Protein AF-A0A412SV57-F1 (afdb_monomer_lite)

Radius of gyration: 18.72 Å; chains: 1; bounding box: 48×27×46 Å

Structure (mmCIF, N/CA/C/O backbone):
data_AF-A0A412SV57-F1
#
_entry.id   AF-A0A412SV57-F1
#
loop_
_atom_site.group_PDB
_atom_site.id
_atom_site.type_symbol
_atom_site.label_atom_id
_atom_site.label_alt_id
_atom_site.label_comp_id
_atom_site.label_asym_id
_atom_site.label_entity_id
_atom_site.label_seq_id
_atom_site.pdbx_PDB_ins_code
_atom_site.Cartn_x
_atom_site.Cartn_y
_atom_site.Cartn_z
_atom_site.occupancy
_atom_site.B_iso_or_equiv
_atom_site.auth_seq_id
_atom_site.auth_comp_id
_atom_site.auth_asym_id
_atom_site.auth_atom_id
_atom_site.pdbx_PDB_model_num
ATOM 1 N N . MET A 1 1 ? 0.859 -13.757 6.493 1.00 65.31 1 MET A N 1
ATOM 2 C CA . MET A 1 1 ? 1.162 -13.262 7.867 1.00 65.31 1 MET A CA 1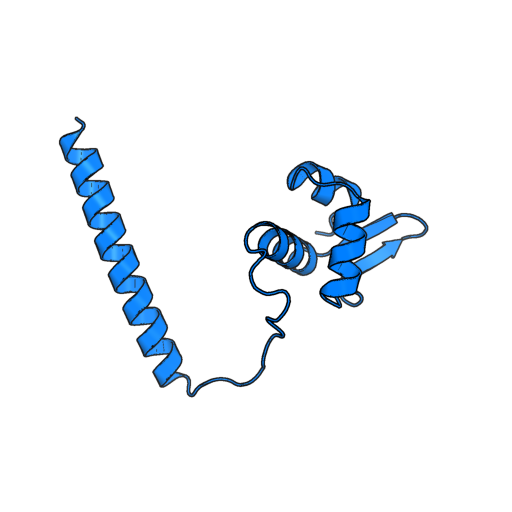
ATOM 3 C C . MET A 1 1 ? 0.724 -11.803 7.896 1.00 65.31 1 MET A C 1
ATOM 5 O O . MET A 1 1 ? 0.822 -11.170 6.862 1.00 65.31 1 MET A O 1
ATOM 9 N N . GLY A 1 2 ? 0.178 -11.264 8.989 1.00 78.44 2 GLY A N 1
ATOM 10 C CA . GLY A 1 2 ? -0.314 -9.876 8.975 1.00 78.44 2 GLY A CA 1
ATOM 11 C C . GLY A 1 2 ? 0.813 -8.848 9.134 1.00 78.44 2 GLY A C 1
ATOM 12 O O . GLY A 1 2 ? 1.592 -8.972 10.075 1.00 78.44 2 GLY A O 1
ATOM 13 N N . ILE A 1 3 ? 0.878 -7.836 8.263 1.00 83.69 3 ILE A N 1
ATOM 14 C CA . ILE A 1 3 ? 1.852 -6.729 8.302 1.00 83.69 3 ILE A CA 1
ATOM 15 C C . ILE A 1 3 ? 1.202 -5.454 8.850 1.00 83.69 3 ILE A C 1
ATOM 17 O O . ILE A 1 3 ? 0.051 -5.150 8.553 1.00 83.69 3 ILE A O 1
ATOM 21 N N . THR A 1 4 ? 1.895 -4.660 9.665 1.00 85.56 4 THR A N 1
ATOM 22 C CA . THR A 1 4 ? 1.302 -3.420 10.196 1.00 85.56 4 THR A CA 1
ATOM 23 C C . THR A 1 4 ? 1.334 -2.272 9.183 1.00 85.56 4 THR A C 1
ATOM 25 O O . THR A 1 4 ? 2.243 -2.168 8.358 1.00 85.56 4 THR A O 1
ATOM 28 N N . LYS A 1 5 ? 0.422 -1.293 9.327 1.00 82.44 5 LYS A N 1
ATOM 29 C CA . LYS A 1 5 ? 0.475 -0.012 8.578 1.00 82.44 5 LYS A CA 1
ATOM 30 C C . LYS A 1 5 ? 1.839 0.680 8.624 1.00 82.44 5 LYS A C 1
ATOM 32 O O . LYS A 1 5 ? 2.147 1.471 7.739 1.00 82.44 5 LYS A O 1
ATOM 37 N N . ARG A 1 6 ? 2.610 0.478 9.700 1.00 82.50 6 ARG A N 1
ATOM 38 C CA . ARG A 1 6 ? 3.942 1.074 9.846 1.00 82.50 6 ARG A CA 1
ATOM 39 C C . ARG A 1 6 ? 4.967 0.344 8.994 1.00 82.50 6 ARG A C 1
ATOM 41 O O . ARG A 1 6 ? 5.753 1.008 8.340 1.00 82.50 6 ARG A O 1
ATOM 48 N N . GLU A 1 7 ? 4.964 -0.979 9.046 1.00 85.44 7 GLU A N 1
ATOM 49 C CA . GLU A 1 7 ? 5.928 -1.807 8.323 1.00 85.44 7 GLU A CA 1
ATOM 50 C C . GLU A 1 7 ? 5.741 -1.653 6.824 1.00 85.44 7 GLU A C 1
ATOM 52 O O . GLU A 1 7 ? 6.695 -1.302 6.145 1.00 85.44 7 GLU A O 1
ATOM 57 N N . ILE A 1 8 ? 4.502 -1.737 6.337 1.00 84.62 8 ILE A N 1
ATOM 58 C CA . ILE A 1 8 ? 4.230 -1.522 4.916 1.00 84.62 8 ILE A CA 1
ATOM 59 C C . ILE A 1 8 ? 4.571 -0.095 4.462 1.00 84.62 8 ILE A C 1
ATOM 61 O O . ILE A 1 8 ? 5.050 0.119 3.355 1.00 84.62 8 ILE A O 1
ATOM 65 N N . ALA A 1 9 ? 4.362 0.902 5.326 1.00 84.56 9 ALA A N 1
ATOM 66 C CA . ALA A 1 9 ? 4.764 2.276 5.046 1.00 84.56 9 ALA A CA 1
ATOM 67 C C . ALA A 1 9 ? 6.290 2.386 4.906 1.00 84.56 9 ALA A C 1
ATOM 69 O O . ALA A 1 9 ? 6.771 3.029 3.979 1.00 84.56 9 ALA A O 1
ATOM 70 N N . SER A 1 10 ? 7.044 1.739 5.797 1.00 84.94 10 SER A N 1
ATOM 71 C CA . SER A 1 10 ? 8.506 1.691 5.734 1.00 84.94 10 SER A CA 1
ATOM 72 C C . SER A 1 10 ? 9.022 0.902 4.530 1.00 84.94 10 SER A C 1
ATOM 74 O O . SER A 1 10 ? 9.982 1.338 3.907 1.00 84.94 10 SER A O 1
ATOM 76 N N . GLU A 1 11 ? 8.379 -0.209 4.182 1.00 85.31 11 GLU A N 1
ATOM 77 C CA . GLU A 1 11 ? 8.750 -1.065 3.052 1.00 85.31 11 GLU A CA 1
ATOM 78 C C . GLU A 1 11 ? 8.490 -0.384 1.704 1.00 85.31 11 GLU A C 1
ATOM 80 O O . GLU A 1 11 ? 9.336 -0.404 0.816 1.00 85.31 11 GLU A O 1
ATOM 85 N N . LEU A 1 12 ? 7.352 0.301 1.578 1.00 82.94 12 LEU A N 1
ATOM 86 C CA . LEU A 1 12 ? 6.988 1.049 0.374 1.00 82.94 12 LEU A CA 1
ATOM 87 C C . LEU A 1 12 ? 7.579 2.468 0.344 1.00 82.94 12 LEU A C 1
ATOM 89 O O . LEU A 1 12 ? 7.370 3.196 -0.625 1.00 82.94 12 LEU A O 1
ATOM 93 N N . GLY A 1 13 ? 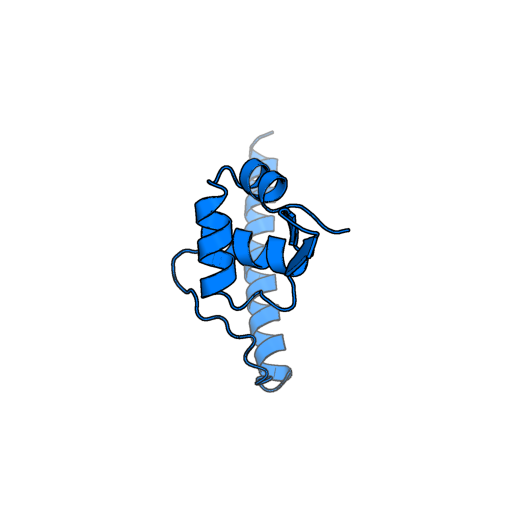8.279 2.895 1.400 1.00 84.56 13 GLY A N 1
ATOM 94 C CA . GLY A 1 13 ? 8.865 4.235 1.500 1.00 84.56 13 GLY A CA 1
ATOM 95 C C . GLY A 1 13 ? 7.837 5.375 1.553 1.00 84.56 13 GLY A C 1
ATOM 96 O O . GLY A 1 13 ? 8.148 6.508 1.188 1.00 84.56 13 GLY A O 1
ATOM 97 N N . VAL A 1 14 ? 6.606 5.104 1.996 1.00 85.88 14 VAL A N 1
ATOM 98 C CA . VAL A 1 14 ? 5.518 6.092 2.070 1.00 85.88 14 VAL A CA 1
ATOM 99 C C . VAL A 1 14 ? 5.131 6.424 3.506 1.00 85.88 14 VAL A C 1
ATOM 101 O O . VAL A 1 14 ? 5.480 5.742 4.463 1.00 85.88 14 VAL A O 1
ATOM 104 N N . SER A 1 15 ? 4.354 7.492 3.692 1.00 86.19 15 SER A N 1
ATOM 105 C CA . SER A 1 15 ? 3.858 7.847 5.022 1.00 86.19 15 SER A CA 1
ATOM 106 C C . SER A 1 15 ? 2.743 6.898 5.490 1.00 86.19 15 SER A C 1
ATOM 108 O O . SER A 1 15 ? 1.894 6.471 4.703 1.00 86.19 15 SER A O 1
ATOM 110 N N . LYS A 1 16 ? 2.641 6.663 6.807 1.00 85.81 16 LYS A N 1
ATOM 111 C CA . LYS A 1 16 ? 1.488 5.959 7.416 1.00 85.81 16 LYS A CA 1
ATOM 112 C C . LYS A 1 16 ? 0.136 6.550 7.000 1.00 85.81 16 LYS A C 1
ATOM 114 O O . LYS A 1 16 ? -0.854 5.831 6.880 1.00 85.81 16 LYS A O 1
ATOM 119 N N . ARG A 1 17 ? 0.086 7.872 6.805 1.00 86.31 17 ARG A N 1
ATOM 120 C CA . ARG A 1 17 ? -1.120 8.598 6.391 1.00 86.31 17 ARG A CA 1
ATOM 121 C C . ARG A 1 17 ? -1.496 8.269 4.944 1.00 86.31 17 ARG A C 1
ATOM 123 O O . ARG A 1 17 ? -2.681 8.150 4.650 1.00 86.31 17 ARG A O 1
ATOM 130 N N . THR A 1 18 ? -0.503 8.058 4.080 1.00 85.94 18 THR A N 1
ATOM 131 C CA . THR A 1 18 ? -0.688 7.589 2.701 1.00 85.94 18 THR A CA 1
ATOM 132 C C . THR A 1 18 ? -1.338 6.208 2.695 1.00 85.94 18 THR A C 1
ATOM 134 O O . THR A 1 18 ? -2.393 6.047 2.091 1.00 85.94 18 THR A O 1
ATOM 137 N N . ILE A 1 19 ? -0.799 5.251 3.458 1.00 85.50 19 ILE A N 1
ATOM 138 C CA . ILE A 1 19 ? -1.377 3.901 3.597 1.00 85.50 19 ILE A CA 1
ATOM 139 C C . ILE A 1 19 ? -2.831 3.969 4.089 1.00 85.50 19 ILE A C 1
ATOM 141 O O . ILE A 1 19 ? -3.715 3.341 3.515 1.00 85.50 19 ILE A O 1
ATOM 145 N N . ALA A 1 20 ? -3.114 4.785 5.112 1.00 86.06 20 ALA A N 1
ATOM 146 C CA . ALA A 1 20 ? -4.474 4.958 5.627 1.00 86.06 20 ALA A CA 1
ATOM 147 C C . ALA A 1 20 ? -5.447 5.541 4.585 1.00 86.06 20 ALA A C 1
ATOM 149 O O . ALA A 1 20 ? -6.602 5.125 4.523 1.00 86.06 20 ALA A O 1
ATOM 150 N N . ASN A 1 21 ? -4.984 6.479 3.753 1.00 87.88 21 ASN A N 1
ATOM 151 C CA . ASN A 1 21 ? -5.779 7.045 2.667 1.00 87.88 21 ASN A CA 1
ATOM 152 C C . ASN A 1 21 ? -6.090 5.995 1.589 1.00 87.88 21 ASN A C 1
ATOM 154 O O . ASN A 1 21 ? -7.234 5.898 1.152 1.00 87.88 21 ASN A O 1
ATOM 158 N N . TYR A 1 22 ? -5.099 5.184 1.208 1.00 85.44 22 TYR A N 1
ATOM 159 C CA . TYR A 1 22 ? -5.277 4.123 0.216 1.00 85.44 22 TYR A CA 1
ATOM 160 C C . TYR A 1 22 ? -6.161 2.982 0.715 1.00 85.44 22 TYR A C 1
ATOM 162 O O . TYR A 1 22 ? -6.983 2.500 -0.051 1.00 85.44 22 TYR A O 1
ATOM 170 N N . ILE A 1 23 ? -6.099 2.620 1.999 1.00 83.81 23 ILE A N 1
ATOM 171 C CA . ILE A 1 23 ? -7.037 1.651 2.595 1.00 83.81 23 ILE A CA 1
ATOM 172 C C . ILE A 1 23 ? -8.487 2.112 2.433 1.00 83.81 23 ILE A C 1
ATOM 174 O O . ILE A 1 23 ? -9.344 1.317 2.049 1.00 83.81 23 ILE A O 1
ATOM 178 N N . GLY A 1 24 ? -8.756 3.396 2.693 1.00 83.69 24 GLY A N 1
ATOM 179 C CA . GLY A 1 24 ? -10.083 3.979 2.495 1.00 83.69 24 GLY A CA 1
ATOM 180 C C . GLY A 1 24 ? -10.492 4.041 1.021 1.00 83.69 24 GLY A C 1
ATOM 181 O O . GLY A 1 24 ? -11.624 3.708 0.693 1.00 83.69 24 GLY A O 1
ATOM 182 N N . LYS A 1 25 ? -9.570 4.421 0.127 1.00 84.25 25 LYS A N 1
ATOM 183 C CA . LYS A 1 25 ? -9.829 4.513 -1.322 1.00 84.25 25 LYS A CA 1
ATOM 184 C C . LYS A 1 25 ? -10.070 3.158 -1.986 1.00 84.25 25 LYS A C 1
ATOM 186 O O . LYS A 1 25 ? -10.907 3.068 -2.873 1.00 84.25 25 LYS A O 1
ATOM 191 N N . LEU A 1 26 ? -9.333 2.131 -1.575 1.00 81.38 26 LEU A N 1
ATOM 192 C CA . LEU A 1 26 ? -9.373 0.792 -2.166 1.00 81.38 26 LEU A CA 1
ATOM 193 C C . LEU A 1 26 ? -10.414 -0.123 -1.500 1.00 81.38 26 LEU A C 1
ATOM 195 O O . LEU A 1 26 ? -10.558 -1.271 -1.903 1.00 81.38 26 LEU A O 1
ATOM 199 N N . GLY A 1 27 ? -11.131 0.354 -0.475 1.00 83.00 27 GLY A N 1
ATOM 200 C CA . GLY A 1 27 ? -12.143 -0.448 0.218 1.00 83.00 27 GLY A CA 1
ATOM 201 C C . GLY A 1 27 ? -11.565 -1.662 0.951 1.00 83.00 27 GLY A C 1
ATOM 202 O O . GLY A 1 27 ? -12.260 -2.652 1.152 1.00 83.00 27 GLY A O 1
ATOM 203 N N . LEU A 1 28 ? -10.305 -1.593 1.392 1.00 82.44 28 LEU A N 1
ATOM 204 C CA . LEU A 1 28 ? -9.581 -2.712 2.012 1.00 82.44 28 LEU A CA 1
ATOM 205 C C . LEU A 1 28 ? -10.008 -2.990 3.464 1.00 82.44 28 LEU A C 1
ATOM 207 O O . LEU A 1 28 ? -9.286 -3.644 4.206 1.00 82.44 28 LEU A O 1
ATOM 211 N N . GLY A 1 29 ? -11.177 -2.511 3.899 1.00 79.81 29 GLY A N 1
ATOM 212 C CA . GLY A 1 29 ? -11.656 -2.664 5.277 1.00 79.81 29 GLY A CA 1
ATOM 213 C C . GLY A 1 29 ? -11.762 -4.124 5.728 1.00 79.81 29 GLY A C 1
ATOM 214 O O . GLY A 1 29 ? -11.455 -4.428 6.874 1.00 79.81 29 GLY A O 1
ATOM 215 N N . ASN A 1 30 ? -12.107 -5.035 4.815 1.00 83.56 30 ASN A N 1
ATOM 216 C CA . ASN A 1 30 ? -12.210 -6.473 5.093 1.00 83.56 30 ASN A CA 1
ATOM 217 C C . ASN A 1 30 ? -10.846 -7.179 5.180 1.00 83.56 30 ASN A C 1
ATOM 219 O O . ASN A 1 30 ? -10.766 -8.300 5.671 1.00 83.56 30 ASN A O 1
ATOM 223 N N . HIS A 1 31 ? -9.793 -6.510 4.718 1.00 82.81 31 HIS A N 1
ATOM 224 C CA . HIS A 1 31 ? -8.410 -6.983 4.676 1.00 82.81 31 HIS A CA 1
ATOM 225 C C . HIS A 1 31 ? -7.529 -6.279 5.723 1.00 82.81 31 HIS A C 1
ATOM 227 O O . HIS A 1 31 ? -6.307 -6.425 5.750 1.00 82.81 31 HIS A O 1
ATOM 233 N N . VAL A 1 32 ? -8.161 -5.482 6.593 1.00 82.12 32 VAL A N 1
ATOM 234 C CA . VAL A 1 32 ? -7.519 -4.723 7.660 1.00 82.12 32 VAL A CA 1
ATOM 235 C C . VAL A 1 32 ? -8.128 -5.138 8.991 1.00 82.12 32 VAL A C 1
ATOM 237 O O . VAL A 1 32 ? -9.266 -4.804 9.310 1.00 82.12 32 VAL A O 1
ATOM 240 N N . SER A 1 33 ? -7.344 -5.832 9.806 1.00 82.25 33 SER A N 1
ATOM 241 C CA . SER A 1 33 ? -7.706 -6.138 11.183 1.00 82.25 33 SER A CA 1
ATOM 242 C C . SER A 1 33 ? -7.237 -5.021 12.109 1.00 82.25 33 SER A C 1
ATOM 244 O O . SER A 1 33 ? -6.056 -4.670 12.141 1.00 82.25 33 SER A O 1
ATOM 246 N N . ARG A 1 34 ? -8.156 -4.443 12.883 1.00 82.25 34 ARG A N 1
ATOM 247 C CA . ARG A 1 34 ? -7.816 -3.431 13.884 1.00 82.25 34 ARG A CA 1
ATOM 248 C C . ARG A 1 34 ? -7.517 -4.110 15.217 1.00 82.25 34 ARG A C 1
ATOM 250 O O . ARG A 1 34 ? -8.425 -4.569 15.902 1.00 82.25 34 ARG A O 1
ATOM 257 N N . ASN A 1 35 ? -6.249 -4.105 15.610 1.00 79.44 35 ASN A N 1
ATOM 258 C CA . ASN A 1 35 ? -5.799 -4.509 16.935 1.00 79.44 35 ASN A CA 1
ATOM 259 C C . ASN A 1 35 ? -5.518 -3.261 17.790 1.00 79.44 35 ASN A C 1
ATOM 261 O O . ASN A 1 35 ? -4.402 -2.729 17.817 1.00 79.44 35 ASN A O 1
ATOM 265 N N . GLY A 1 36 ? -6.565 -2.741 18.439 1.00 81.69 36 GLY A N 1
ATOM 266 C CA . GLY A 1 36 ? -6.499 -1.497 19.211 1.00 81.69 36 GLY A CA 1
ATOM 267 C C . GLY A 1 36 ? -6.116 -0.299 18.334 1.00 81.69 36 GLY A C 1
ATOM 268 O O . GLY A 1 36 ? -6.854 0.068 17.421 1.00 81.69 36 GLY A O 1
ATOM 269 N N . ASN A 1 37 ? -4.943 0.289 18.591 1.00 77.50 37 ASN A N 1
ATOM 270 C CA . ASN A 1 37 ? -4.404 1.425 17.828 1.00 77.50 37 ASN A CA 1
ATOM 271 C C . ASN A 1 37 ? -3.595 1.007 16.589 1.00 77.50 37 ASN A C 1
ATOM 273 O O . ASN A 1 37 ? -3.105 1.869 15.856 1.00 77.50 37 ASN A O 1
ATOM 277 N N . THR A 1 38 ? -3.407 -0.295 16.375 1.00 74.50 38 THR A N 1
ATOM 278 C CA . THR A 1 38 ? -2.612 -0.820 15.267 1.00 74.50 38 THR A CA 1
ATOM 279 C C . THR A 1 38 ? -3.524 -1.501 14.267 1.00 74.50 38 THR A C 1
ATOM 281 O O . THR A 1 38 ? -4.275 -2.406 14.612 1.00 74.50 38 THR A O 1
ATOM 284 N N . ASP A 1 39 ? -3.438 -1.087 13.011 1.00 83.56 39 ASP A N 1
ATOM 285 C CA . ASP A 1 39 ? -4.101 -1.781 11.919 1.00 83.56 39 ASP A CA 1
ATOM 286 C C . ASP A 1 39 ? -3.111 -2.758 11.267 1.00 83.56 39 ASP A C 1
ATOM 288 O O . ASP A 1 39 ? -2.006 -2.370 10.861 1.00 83.56 39 ASP A O 1
ATOM 292 N N . ILE A 1 40 ? -3.524 -4.018 11.203 1.00 85.38 40 ILE A N 1
ATOM 293 C CA . ILE A 1 40 ? -2.822 -5.147 10.603 1.00 85.38 40 ILE A CA 1
ATOM 294 C C . ILE A 1 40 ? -3.456 -5.392 9.235 1.00 85.38 40 ILE A C 1
ATOM 296 O O . ILE A 1 40 ? -4.661 -5.603 9.140 1.00 85.38 40 ILE A O 1
ATOM 300 N N . LEU A 1 41 ? -2.652 -5.334 8.188 1.00 87.88 41 LEU A N 1
ATOM 301 C CA . LEU A 1 41 ? -3.017 -5.610 6.810 1.00 87.88 41 LEU A CA 1
ATOM 302 C C . LEU A 1 41 ? -2.638 -7.053 6.483 1.00 87.88 41 LEU A C 1
ATOM 304 O O . LEU A 1 41 ? -1.614 -7.548 6.955 1.00 87.88 41 LEU A O 1
ATOM 308 N N . ASP A 1 42 ? -3.445 -7.723 5.673 1.00 88.25 42 ASP A N 1
ATOM 309 C CA . ASP A 1 42 ? -3.040 -8.979 5.052 1.00 88.25 42 ASP A CA 1
ATOM 310 C C . ASP A 1 42 ? -2.170 -8.746 3.800 1.00 88.25 42 ASP A C 1
ATOM 312 O O . ASP A 1 42 ? -1.985 -7.619 3.327 1.00 88.25 42 ASP A O 1
ATOM 316 N N . ASP A 1 43 ? -1.625 -9.838 3.266 1.00 85.88 43 ASP A N 1
ATOM 317 C CA . ASP A 1 43 ? -0.755 -9.827 2.087 1.00 85.88 43 ASP A CA 1
ATOM 318 C C . ASP A 1 43 ? -1.469 -9.240 0.844 1.00 85.88 43 ASP A C 1
ATOM 320 O O . ASP A 1 43 ? -0.840 -8.596 0.002 1.00 85.88 43 ASP A O 1
ATOM 324 N N . PHE A 1 44 ? -2.798 -9.385 0.750 1.00 83.75 44 PHE A N 1
ATOM 325 C CA . PHE A 1 44 ? -3.598 -8.816 -0.339 1.00 83.75 44 PHE A CA 1
ATOM 326 C C . PHE A 1 44 ? -3.714 -7.292 -0.237 1.00 83.75 44 PHE A C 1
ATOM 328 O O . PHE A 1 44 ? -3.446 -6.588 -1.211 1.00 83.75 44 PHE A O 1
ATOM 335 N N . ALA A 1 45 ? -4.072 -6.761 0.936 1.00 84.75 45 ALA A N 1
ATOM 336 C CA . ALA A 1 45 ? -4.099 -5.322 1.170 1.00 84.75 45 ALA A CA 1
ATOM 337 C C . ALA A 1 45 ? -2.717 -4.710 0.957 1.00 84.75 45 ALA A C 1
ATOM 339 O O . ALA A 1 45 ? -2.614 -3.604 0.423 1.00 84.75 45 ALA A O 1
ATOM 340 N N . ALA A 1 46 ? -1.662 -5.434 1.332 1.00 85.12 46 ALA A N 1
ATOM 341 C CA . ALA A 1 46 ? -0.310 -4.973 1.105 1.00 85.12 46 ALA A CA 1
ATOM 342 C C . ALA A 1 46 ? 0.014 -4.829 -0.388 1.00 85.12 46 ALA A C 1
ATOM 344 O O . ALA A 1 46 ? 0.435 -3.756 -0.831 1.00 85.12 46 ALA A O 1
ATOM 345 N N . ALA A 1 47 ? -0.274 -5.869 -1.172 1.00 84.19 47 ALA A N 1
ATOM 346 C CA . ALA A 1 47 ? -0.077 -5.864 -2.616 1.00 84.19 47 ALA A CA 1
ATOM 347 C C . ALA A 1 47 ? -0.938 -4.807 -3.327 1.00 84.19 47 ALA A C 1
ATOM 349 O O . ALA A 1 47 ? -0.436 -4.090 -4.188 1.00 84.19 47 ALA A O 1
ATOM 350 N N . ALA A 1 48 ? -2.208 -4.654 -2.941 1.00 83.69 48 ALA A N 1
ATOM 351 C CA . ALA A 1 48 ? -3.114 -3.674 -3.540 1.00 83.69 48 ALA A CA 1
ATOM 352 C C . ALA A 1 48 ? -2.638 -2.230 -3.319 1.00 83.69 48 ALA A C 1
ATOM 354 O O . ALA A 1 48 ? -2.737 -1.391 -4.214 1.00 83.69 48 ALA A O 1
ATOM 355 N N . ILE A 1 49 ? -2.097 -1.930 -2.135 1.00 84.31 49 ILE A N 1
ATOM 356 C CA . ILE A 1 49 ? -1.550 -0.602 -1.837 1.00 84.31 49 ILE A CA 1
ATOM 357 C C . ILE A 1 49 ? -0.230 -0.378 -2.578 1.00 84.31 49 ILE A C 1
ATOM 359 O O . ILE A 1 49 ? -0.016 0.712 -3.106 1.00 84.31 49 ILE A O 1
ATOM 363 N N . ALA A 1 50 ? 0.634 -1.392 -2.650 1.00 85.19 50 ALA A N 1
ATOM 364 C CA . ALA A 1 50 ? 1.875 -1.321 -3.415 1.00 85.19 50 ALA A CA 1
ATOM 365 C C . ALA A 1 50 ? 1.612 -1.083 -4.912 1.00 85.19 50 ALA A C 1
ATOM 367 O O . ALA A 1 50 ? 2.237 -0.209 -5.514 1.00 85.19 50 ALA A O 1
ATOM 368 N N . ASP A 1 51 ? 0.649 -1.800 -5.495 1.00 83.56 51 ASP A N 1
ATOM 369 C CA . ASP A 1 51 ? 0.244 -1.635 -6.892 1.00 83.56 51 ASP A CA 1
ATOM 370 C C . ASP A 1 51 ? -0.364 -0.250 -7.147 1.00 83.56 51 ASP A C 1
ATOM 372 O O . ASP A 1 51 ? 0.057 0.443 -8.069 1.00 83.56 51 ASP A O 1
ATOM 376 N N . ALA A 1 52 ? -1.260 0.221 -6.272 1.00 82.00 52 ALA A N 1
ATOM 377 C CA . ALA A 1 52 ? -1.857 1.553 -6.391 1.00 82.00 52 ALA A CA 1
ATOM 378 C C . ALA A 1 52 ? -0.829 2.694 -6.271 1.00 82.00 52 ALA A C 1
ATOM 380 O O . ALA A 1 52 ? -1.019 3.767 -6.844 1.00 82.00 52 ALA A O 1
ATOM 381 N N . LEU A 1 53 ? 0.258 2.480 -5.523 1.00 81.31 53 LEU A N 1
ATOM 382 C CA . LEU A 1 53 ? 1.365 3.431 -5.429 1.00 81.31 53 LEU A CA 1
ATOM 383 C C . LEU A 1 53 ? 2.284 3.387 -6.654 1.00 81.31 53 LEU A C 1
ATOM 385 O O . LEU A 1 53 ? 2.797 4.430 -7.055 1.00 81.31 53 LEU A O 1
ATOM 389 N N . LYS A 1 54 ? 2.490 2.208 -7.250 1.00 79.12 54 LYS A N 1
ATOM 390 C CA . LYS A 1 54 ? 3.341 2.019 -8.433 1.00 79.12 54 LYS A CA 1
ATOM 391 C C . LYS A 1 54 ? 2.635 2.410 -9.737 1.00 79.12 54 LYS A C 1
ATOM 393 O O . LYS A 1 54 ? 3.296 2.869 -10.662 1.00 79.12 54 LYS A O 1
ATOM 398 N N . ASN A 1 55 ? 1.307 2.293 -9.774 1.00 68.94 55 ASN A N 1
ATOM 399 C CA . ASN A 1 55 ? 0.436 2.631 -10.897 1.00 68.94 55 ASN A CA 1
ATOM 400 C C . ASN A 1 55 ? -0.638 3.650 -10.464 1.00 68.94 55 ASN A C 1
ATOM 402 O O . ASN A 1 55 ? -1.796 3.284 -10.244 1.00 68.94 55 ASN A O 1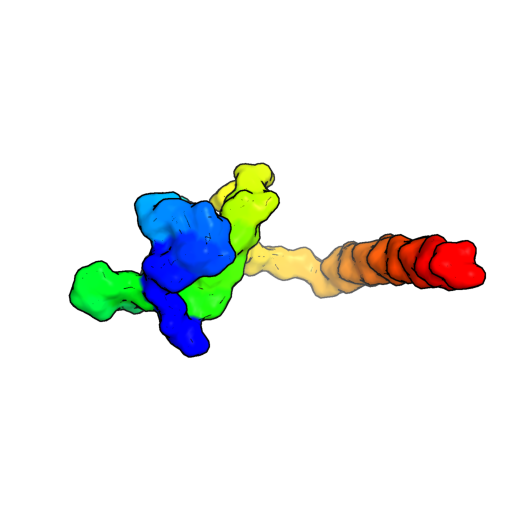
ATOM 406 N N . PRO A 1 56 ? -0.303 4.951 -10.371 1.00 62.53 56 PRO A N 1
ATOM 407 C CA . PRO A 1 56 ? -1.275 5.982 -9.997 1.00 62.53 56 PRO A CA 1
ATOM 408 C C . PRO A 1 56 ? -2.415 6.162 -11.026 1.00 62.53 56 PRO A C 1
ATOM 410 O O . PRO A 1 56 ? -3.407 6.828 -10.731 1.00 62.53 56 PRO A O 1
ATOM 413 N N . GLU A 1 57 ? -2.312 5.556 -12.216 1.00 47.81 57 GLU A N 1
ATOM 414 C CA . GLU A 1 57 ? -3.237 5.708 -13.348 1.00 47.81 57 GLU A CA 1
ATOM 415 C C . GLU A 1 57 ? -4.465 4.771 -13.357 1.00 47.81 57 GLU A C 1
ATOM 417 O O . GLU A 1 57 ? -5.010 4.520 -14.430 1.00 47.81 57 GLU A O 1
ATOM 422 N N . LYS A 1 58 ? -4.949 4.260 -12.211 1.00 51.03 58 LYS A N 1
ATOM 423 C CA . LYS A 1 58 ? -6.379 3.894 -12.009 1.00 51.03 58 LYS A CA 1
ATOM 424 C C . LYS A 1 58 ? -6.632 3.318 -10.606 1.00 51.03 58 LYS A C 1
ATOM 426 O O . LYS A 1 58 ? -6.414 2.130 -10.388 1.00 51.03 58 LYS A O 1
ATOM 431 N N . PRO A 1 59 ? -7.270 4.062 -9.686 1.00 50.09 59 PRO A N 1
ATOM 432 C CA . PRO A 1 59 ? -7.854 3.494 -8.467 1.00 50.09 59 PRO A CA 1
ATOM 433 C C . PRO A 1 59 ? -9.171 2.728 -8.749 1.00 50.09 59 PRO A C 1
ATOM 435 O O . PRO A 1 59 ? -10.082 2.708 -7.931 1.00 50.09 59 PRO A O 1
ATOM 438 N N . SER A 1 60 ? -9.322 2.120 -9.928 1.00 53.28 60 SER A N 1
ATOM 439 C CA . SER A 1 60 ? -10.535 1.407 -10.355 1.00 53.28 60 SER A CA 1
ATOM 440 C C . SER A 1 60 ? -10.179 0.123 -11.086 1.00 53.28 60 SER A C 1
ATOM 442 O O . SER A 1 60 ? -10.560 -0.100 -12.230 1.00 53.28 60 SER A O 1
ATOM 444 N N . ARG A 1 61 ? -9.472 -0.767 -10.395 1.00 48.59 61 ARG A N 1
ATOM 445 C CA . ARG A 1 61 ? -9.700 -2.191 -10.601 1.00 48.59 61 ARG A CA 1
ATOM 446 C C . ARG A 1 61 ? -10.426 -2.700 -9.368 1.00 48.59 61 ARG A C 1
ATOM 448 O O . ARG A 1 61 ? -9.850 -3.338 -8.496 1.00 48.59 61 ARG A O 1
ATOM 455 N N . GLN A 1 62 ? -11.730 -2.408 -9.316 1.00 40.56 62 GLN A N 1
ATOM 456 C CA . GLN A 1 62 ? -12.646 -3.400 -8.762 1.00 40.56 62 GLN A CA 1
ATOM 457 C C . GLN A 1 62 ? -12.205 -4.755 -9.337 1.00 40.56 62 GLN A C 1
ATOM 459 O O . GLN A 1 62 ? -11.927 -4.817 -10.543 1.00 40.56 62 GLN A O 1
ATOM 464 N N . PRO A 1 63 ? -12.130 -5.835 -8.548 1.00 45.31 63 PRO A N 1
ATOM 465 C CA . PRO A 1 63 ? -12.189 -7.156 -9.133 1.00 45.31 63 PRO A CA 1
ATOM 466 C C . PRO A 1 63 ? -13.575 -7.244 -9.773 1.00 45.31 63 PRO A C 1
ATOM 468 O O . PRO A 1 63 ? -14.559 -7.614 -9.139 1.00 45.31 63 PRO A O 1
ATOM 471 N N . ALA A 1 64 ? -13.677 -6.798 -11.024 1.00 40.97 64 ALA A N 1
ATOM 472 C CA . ALA A 1 64 ? -14.782 -7.136 -11.879 1.00 40.97 64 ALA A CA 1
ATOM 473 C C . ALA A 1 64 ? -14.666 -8.646 -12.051 1.00 40.97 64 ALA A C 1
ATOM 475 O O . ALA A 1 64 ? -13.942 -9.154 -12.903 1.00 40.97 64 ALA A O 1
ATOM 476 N N . VAL A 1 65 ? -15.361 -9.360 -11.172 1.00 48.25 65 VAL A N 1
ATOM 477 C CA . VAL A 1 65 ? -15.981 -10.642 -11.467 1.00 48.25 65 VAL A CA 1
ATOM 478 C C . VAL A 1 65 ? -16.913 -10.432 -12.658 1.00 48.25 65 VAL A C 1
ATOM 480 O O . VAL A 1 65 ? -18.126 -10.344 -12.551 1.00 48.25 65 VAL A O 1
ATOM 483 N N . ALA A 1 66 ? -16.302 -10.284 -13.817 1.00 45.69 66 ALA A N 1
ATOM 484 C CA . ALA A 1 66 ? -16.879 -10.566 -15.101 1.00 45.69 66 ALA A CA 1
ATOM 485 C C . ALA A 1 66 ? -15.744 -11.289 -15.798 1.00 45.69 66 ALA A C 1
ATOM 487 O O . ALA A 1 66 ? -14.864 -10.653 -16.370 1.00 45.69 66 ALA A O 1
ATOM 488 N N . ALA A 1 67 ? -15.705 -12.612 -15.628 1.00 46.44 67 ALA A N 1
ATOM 489 C CA . ALA A 1 67 ? -14.912 -13.453 -16.499 1.00 46.44 67 ALA A CA 1
ATOM 490 C C . ALA A 1 67 ? -15.258 -13.026 -17.936 1.00 46.44 67 ALA A C 1
ATOM 492 O O . ALA A 1 67 ? -16.403 -13.223 -18.355 1.00 46.44 67 ALA A O 1
ATOM 493 N N . PRO A 1 68 ? -14.330 -12.416 -18.697 1.00 44.88 68 PRO A N 1
ATOM 494 C CA . PRO A 1 68 ? -14.407 -12.566 -20.136 1.00 44.88 68 PRO A CA 1
ATOM 495 C C . PRO A 1 68 ? -14.362 -14.076 -20.367 1.00 44.88 68 PRO A C 1
ATOM 497 O O . PRO A 1 68 ? -13.731 -14.792 -19.579 1.00 44.88 68 PRO A O 1
ATOM 500 N N . ALA A 1 69 ? -15.061 -14.576 -21.382 1.00 49.41 69 ALA A N 1
ATOM 501 C CA . ALA A 1 69 ? -14.967 -15.984 -21.747 1.00 49.41 69 ALA A CA 1
ATOM 502 C C . ALA A 1 69 ? -13.493 -16.443 -21.641 1.00 49.41 69 ALA A C 1
ATOM 504 O O . ALA A 1 69 ? -12.611 -15.707 -22.106 1.00 49.41 69 ALA A O 1
ATOM 505 N N . PRO A 1 70 ? -13.207 -17.569 -20.958 1.00 55.12 70 PRO A N 1
ATOM 506 C CA . PRO A 1 70 ? -11.842 -17.979 -20.619 1.00 55.12 70 PRO A CA 1
ATOM 507 C C . PRO A 1 70 ? -10.922 -18.033 -21.847 1.00 55.12 70 PRO A C 1
ATOM 509 O O . PRO A 1 70 ? -9.721 -17.814 -21.716 1.00 55.12 70 PRO A O 1
ATOM 512 N N . ASP A 1 71 ? -11.498 -18.216 -23.035 1.00 58.56 71 ASP A N 1
ATOM 513 C CA . ASP A 1 71 ? -10.808 -18.218 -24.321 1.00 58.56 71 ASP A CA 1
ATOM 514 C C . ASP A 1 71 ? -10.164 -16.863 -24.677 1.00 58.56 71 ASP A C 1
ATOM 516 O O . ASP A 1 71 ? -8.989 -16.815 -25.021 1.00 58.56 71 ASP A O 1
ATOM 520 N N . SER A 1 72 ? -10.853 -15.727 -24.497 1.00 58.19 72 SER A N 1
ATOM 521 C CA . SER A 1 72 ? -10.274 -14.410 -24.834 1.00 58.19 72 SER A CA 1
ATOM 522 C C . SER A 1 72 ? -9.206 -13.941 -23.839 1.00 58.19 72 SER A C 1
ATOM 524 O O . SER A 1 72 ? -8.308 -13.174 -24.198 1.00 58.19 72 SER A O 1
ATOM 526 N N . LEU A 1 73 ? -9.284 -14.397 -22.582 1.00 66.38 73 LEU A N 1
ATOM 527 C CA . LEU A 1 73 ? -8.212 -14.186 -21.606 1.00 66.38 73 LEU A CA 1
ATOM 528 C C . LEU A 1 73 ? -7.001 -15.063 -21.913 1.00 66.38 73 LEU A C 1
ATOM 530 O O . LEU A 1 73 ? -5.880 -14.582 -21.777 1.00 66.38 73 LEU A O 1
ATOM 534 N N . ALA A 1 74 ? -7.217 -16.309 -22.339 1.00 70.94 74 ALA A N 1
ATOM 535 C CA . ALA A 1 74 ? -6.138 -17.199 -22.744 1.00 70.94 74 ALA A CA 1
ATOM 536 C C . ALA A 1 74 ? -5.366 -16.627 -23.942 1.00 70.94 74 ALA A C 1
ATOM 538 O O . ALA A 1 74 ? -4.140 -16.581 -23.883 1.00 70.94 74 ALA A O 1
ATOM 539 N N . ASP A 1 75 ? -6.059 -16.090 -24.952 1.00 73.19 75 ASP A N 1
ATOM 540 C CA . ASP A 1 75 ? -5.419 -15.428 -26.098 1.00 73.19 75 ASP A CA 1
ATOM 541 C C . ASP A 1 75 ? -4.633 -14.172 -25.690 1.00 73.19 75 ASP A C 1
ATOM 543 O O . ASP A 1 75 ? -3.492 -13.982 -26.109 1.00 73.19 75 ASP A O 1
ATOM 547 N N . SER A 1 76 ? -5.192 -13.328 -24.814 1.00 74.44 76 SER A N 1
ATOM 548 C CA . SER A 1 76 ? -4.469 -12.145 -24.313 1.00 74.44 76 SER A CA 1
ATOM 549 C C . SER A 1 76 ? -3.244 -12.509 -23.470 1.00 74.44 76 SER A C 1
ATOM 551 O O . SER A 1 76 ? -2.226 -11.818 -23.531 1.00 74.44 76 SER A O 1
ATOM 553 N N . LEU A 1 77 ? -3.322 -13.583 -22.680 1.00 80.75 77 LEU A N 1
ATOM 554 C CA . LEU A 1 77 ? -2.219 -14.049 -21.838 1.00 80.75 77 LEU A CA 1
ATOM 555 C C . LEU A 1 77 ? -1.141 -14.740 -22.687 1.00 80.75 77 LEU A C 1
ATOM 557 O O . LEU A 1 77 ? 0.044 -14.525 -22.447 1.00 80.75 77 LEU A O 1
ATOM 561 N N . ALA A 1 78 ? -1.531 -15.484 -23.726 1.00 79.56 78 ALA A N 1
ATOM 562 C CA . ALA A 1 78 ? -0.618 -16.045 -24.719 1.00 79.56 78 ALA A CA 1
ATOM 563 C C . ALA A 1 78 ? 0.128 -14.942 -25.488 1.00 79.56 78 ALA A C 1
ATOM 565 O O . ALA A 1 78 ? 1.354 -14.995 -25.584 1.00 79.56 78 ALA A O 1
ATOM 566 N N . ALA A 1 79 ? -0.579 -13.897 -25.931 1.00 81.06 79 ALA A N 1
ATOM 567 C CA . ALA A 1 79 ? 0.035 -12.740 -26.578 1.00 81.06 79 ALA A CA 1
ATOM 568 C C . ALA A 1 79 ? 1.014 -12.004 -25.643 1.00 81.06 79 ALA A C 1
ATOM 570 O O . ALA A 1 79 ? 2.111 -11.638 -26.057 1.00 81.06 79 ALA A O 1
ATOM 571 N N . GLN A 1 80 ? 0.669 -11.833 -24.359 1.00 82.69 80 GLN A N 1
ATOM 572 C CA . GLN A 1 80 ? 1.587 -11.242 -23.372 1.00 82.69 80 GLN A CA 1
ATOM 573 C C . GLN A 1 80 ? 2.814 -12.118 -23.099 1.00 82.69 80 GLN A C 1
ATOM 575 O O . GLN A 1 80 ? 3.922 -11.596 -22.998 1.00 82.69 80 GLN A O 1
ATOM 580 N N . LEU A 1 81 ? 2.644 -13.439 -23.011 1.00 84.25 81 LEU A N 1
ATOM 581 C CA . LEU A 1 81 ? 3.749 -14.385 -22.830 1.00 84.25 81 LEU A CA 1
ATOM 582 C C . LEU A 1 81 ? 4.721 -14.373 -24.012 1.00 84.25 81 LEU A C 1
ATOM 584 O O . LEU A 1 81 ? 5.925 -14.514 -23.806 1.00 84.25 81 LEU A O 1
ATOM 588 N N . GLU A 1 82 ? 4.224 -14.208 -25.235 1.00 80.50 82 GLU A N 1
ATOM 589 C CA . GLU A 1 82 ? 5.054 -14.143 -26.439 1.00 80.50 82 GLU A CA 1
ATOM 590 C C . GLU A 1 82 ? 5.860 -12.839 -26.524 1.00 80.50 82 GLU A C 1
ATOM 592 O O . GLU A 1 82 ? 7.052 -12.865 -26.848 1.00 80.50 82 GLU A O 1
ATOM 597 N N . ILE A 1 83 ? 5.249 -11.717 -26.133 1.00 84.81 83 ILE A N 1
ATOM 598 C CA . ILE A 1 83 ? 5.935 -10.425 -26.007 1.00 84.81 83 ILE A CA 1
ATOM 599 C C . ILE A 1 83 ? 7.046 -10.516 -24.953 1.00 84.81 83 ILE A C 1
ATOM 601 O O . ILE A 1 83 ? 8.187 -10.139 -25.218 1.00 84.81 83 ILE A O 1
ATOM 605 N N . GLU A 1 84 ? 6.750 -11.069 -23.775 1.00 80.50 84 GLU A N 1
ATOM 606 C CA . GLU A 1 84 ? 7.738 -11.213 -22.700 1.00 80.50 84 GLU A CA 1
ATOM 607 C C . GLU 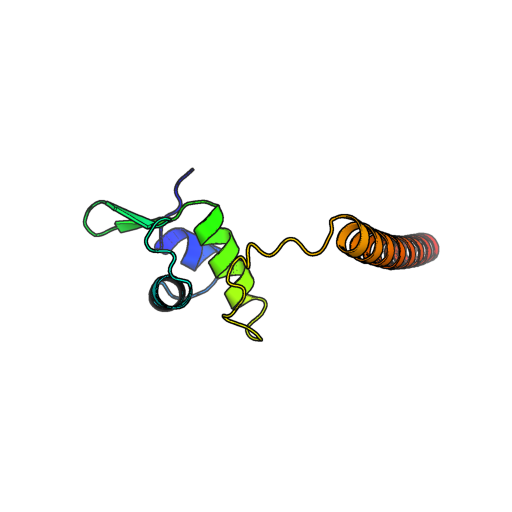A 1 84 ? 8.845 -12.216 -23.052 1.00 80.50 84 GLU A C 1
ATOM 609 O O . GLU A 1 84 ? 10.006 -11.989 -22.716 1.00 80.50 84 GLU A O 1
ATOM 614 N N . ARG A 1 85 ? 8.537 -13.298 -23.780 1.00 83.25 85 ARG A N 1
ATOM 615 C CA . ARG A 1 85 ? 9.562 -14.221 -24.295 1.00 83.25 85 ARG A CA 1
ATOM 616 C C . ARG A 1 85 ? 10.482 -13.551 -25.304 1.00 83.25 85 ARG A C 1
ATOM 618 O O . ARG A 1 85 ? 11.690 -13.742 -25.200 1.00 83.25 85 ARG A O 1
ATOM 625 N N . SER A 1 86 ? 9.932 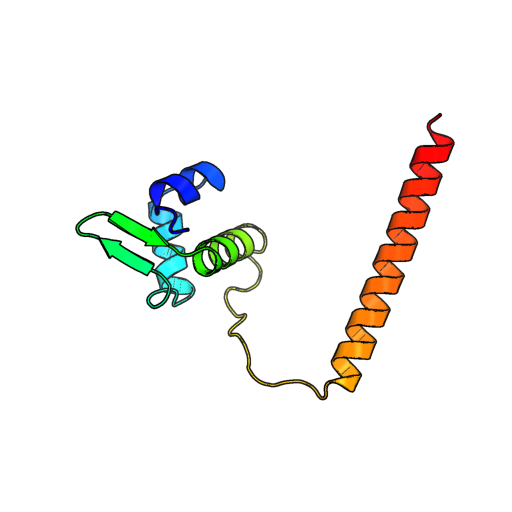-12.770 -26.231 1.00 81.69 86 SER A N 1
ATOM 626 C CA . SER A 1 86 ? 10.724 -12.007 -27.204 1.00 81.69 86 SER A CA 1
ATOM 627 C C . SER A 1 86 ? 11.651 -11.028 -26.491 1.00 81.69 86 SER A C 1
ATOM 629 O O . SER A 1 86 ? 12.857 -11.048 -26.709 1.00 81.69 86 SER A O 1
ATOM 631 N N . ARG A 1 87 ? 11.114 -10.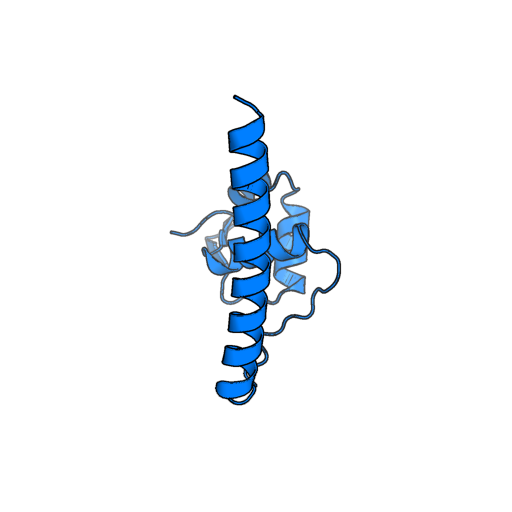282 -25.521 1.00 83.25 87 ARG A N 1
ATOM 632 C CA . ARG A 1 87 ? 11.894 -9.347 -24.707 1.00 83.25 87 ARG A CA 1
ATOM 633 C C . ARG A 1 87 ? 12.996 -10.039 -23.902 1.00 83.25 87 ARG A C 1
ATOM 635 O O . ARG A 1 87 ? 14.089 -9.504 -23.757 1.00 83.25 87 ARG A O 1
ATOM 642 N N . ASN A 1 88 ? 12.725 -11.225 -23.363 1.00 80.94 88 ASN A N 1
ATOM 643 C CA . ASN A 1 88 ? 13.711 -11.996 -22.607 1.00 80.94 88 ASN A CA 1
ATOM 644 C C . ASN A 1 88 ? 14.788 -12.601 -23.525 1.00 80.94 88 ASN A C 1
ATOM 646 O O . ASN A 1 88 ? 15.952 -12.656 -23.146 1.00 80.94 88 ASN A O 1
ATOM 650 N N . ALA A 1 89 ? 14.427 -12.996 -24.749 1.00 81.94 89 ALA A N 1
ATOM 651 C CA . ALA A 1 89 ? 15.385 -13.425 -25.765 1.00 81.94 89 ALA A CA 1
ATOM 652 C C . ALA A 1 89 ? 16.311 -12.274 -26.184 1.00 81.94 89 ALA A C 1
ATOM 654 O O . ALA A 1 89 ? 17.522 -12.462 -26.212 1.00 81.94 89 ALA A O 1
ATOM 655 N N . GLU A 1 90 ? 15.769 -11.074 -26.405 1.00 79.38 90 GLU A N 1
ATOM 656 C CA . GLU A 1 90 ? 16.563 -9.869 -26.684 1.00 79.38 90 GLU A CA 1
ATOM 657 C C . GLU A 1 90 ? 17.480 -9.499 -25.509 1.00 79.38 90 GLU A C 1
ATOM 659 O O . GLU A 1 90 ? 18.645 -9.166 -25.711 1.00 79.38 90 GLU A O 1
ATOM 664 N N . LEU A 1 91 ? 16.994 -9.603 -24.265 1.00 80.56 91 LEU A N 1
ATOM 665 C CA . LEU A 1 91 ? 17.817 -9.384 -23.070 1.00 80.56 91 LEU A CA 1
ATOM 666 C C . LEU A 1 91 ? 18.922 -10.437 -22.924 1.00 80.56 91 LEU A C 1
ATOM 668 O O . LEU A 1 91 ? 20.042 -10.096 -22.554 1.00 80.56 91 LEU A O 1
ATOM 672 N N . MET A 1 92 ? 18.632 -11.704 -23.222 1.00 77.62 92 MET A N 1
ATOM 673 C CA . MET A 1 92 ? 19.624 -12.782 -23.227 1.00 77.62 92 MET A CA 1
ATOM 674 C C . MET A 1 92 ? 20.668 -12.591 -24.330 1.00 77.62 92 MET A C 1
ATOM 676 O O . MET A 1 92 ? 21.845 -12.836 -24.086 1.00 77.62 92 MET A O 1
ATOM 680 N N . GLU A 1 93 ? 20.267 -12.134 -25.517 1.00 77.81 93 GLU A N 1
ATOM 681 C CA . GLU A 1 93 ? 21.183 -11.823 -26.617 1.00 77.81 93 GLU A CA 1
ATOM 682 C C . GLU A 1 93 ? 22.078 -10.626 -26.270 1.00 77.81 93 GLU A C 1
ATOM 684 O O . GLU A 1 93 ? 23.295 -10.706 -26.428 1.00 77.81 93 GLU A O 1
ATOM 689 N N . ALA A 1 94 ? 21.512 -9.565 -25.690 1.00 73.44 94 ALA A N 1
ATOM 690 C CA . ALA A 1 94 ? 22.274 -8.419 -25.201 1.00 73.44 94 ALA A CA 1
ATOM 691 C C . ALA A 1 94 ? 23.270 -8.812 -24.094 1.00 73.44 94 ALA A C 1
ATOM 693 O O . ALA A 1 94 ? 24.428 -8.404 -24.130 1.00 73.44 94 ALA A O 1
ATOM 694 N N . LEU A 1 95 ? 22.855 -9.663 -23.148 1.00 70.62 95 LEU A N 1
ATOM 695 C CA . LEU A 1 95 ? 23.731 -10.191 -22.095 1.00 70.62 95 LEU A CA 1
ATOM 696 C C . LEU A 1 95 ? 24.806 -11.152 -22.628 1.00 70.62 95 LEU A C 1
ATOM 698 O O . LEU A 1 95 ? 25.869 -11.269 -22.020 1.00 70.62 95 LEU A O 1
ATOM 702 N N . ALA A 1 96 ? 24.549 -11.851 -23.736 1.00 68.88 96 ALA A N 1
ATOM 703 C CA . ALA A 1 96 ? 25.523 -12.727 -24.388 1.00 68.88 96 ALA A CA 1
ATOM 704 C C . ALA A 1 96 ? 26.535 -11.951 -25.247 1.00 68.88 96 ALA A C 1
ATOM 706 O O . ALA A 1 96 ? 27.678 -12.383 -25.367 1.00 68.88 96 ALA A O 1
ATOM 707 N N . VAL A 1 97 ? 26.128 -10.815 -25.820 1.00 66.69 97 VAL A N 1
ATOM 708 C CA . VAL A 1 97 ? 27.000 -9.885 -26.558 1.00 66.69 97 VAL A CA 1
ATOM 709 C C . VAL A 1 97 ? 27.905 -9.081 -25.616 1.00 66.69 97 VAL A C 1
ATOM 711 O O . VAL A 1 97 ? 29.010 -8.712 -26.004 1.00 66.69 97 VAL A O 1
ATOM 714 N N . GLU A 1 98 ? 27.486 -8.849 -24.370 1.00 58.47 98 GLU A N 1
ATOM 715 C CA . GLU A 1 98 ? 28.258 -8.127 -23.345 1.00 58.47 98 GLU A CA 1
ATOM 716 C C . GLU A 1 98 ? 29.218 -9.040 -22.536 1.00 58.47 98 GLU A C 1
ATOM 718 O O . GLU A 1 98 ? 29.462 -8.812 -21.348 1.00 58.47 98 GLU A O 1
ATOM 723 N N . ARG A 1 99 ? 29.778 -10.088 -23.166 1.00 51.38 99 ARG A N 1
ATOM 724 C CA . ARG A 1 99 ? 30.869 -10.918 -22.615 1.00 51.38 99 ARG A CA 1
ATOM 725 C C . ARG A 1 99 ? 32.095 -10.989 -23.514 1.00 51.38 99 ARG A C 1
ATOM 727 O O . ARG A 1 99 ? 31.976 -11.520 -24.637 1.00 51.38 99 ARG A O 1
#

Secondary structure (DSSP, 8-state):
-PEEHHHHHHHTT--HHHHHHHHHHTTGGGGEEEETTEEEEPHHHHHHHHHHHH-TT-S----------HHHHHHHHHHHHHHHHHHHHHHHHHHHHT-

Foldseek 3Di:
DWDWLVRLCVVLVHDSVLLVVLCVLLVCPVQWDDPDPIITGDPVSSVSSSVCVVCVPDSDPPVPPPPPPVVVVVVVVVVVVVVVVVVVVVVVVVVVVVD

Sequence (99 aa):
MGITKREIASELGVSKRTIANYIGKLGLGNHVSRNGNTDILDDFAAAAIADALKNPEKPSRQPAVAAPAPDSLADSLAAQLEIERSRNAELMEALAVER

pLDDT: mean 75.44, std 13.32, range [40.56, 88.25]